Protein AF-A0A128FGK3-F1 (afdb_monomer)

Structure (mmCIF, N/CA/C/O backbone):
data_AF-A0A128FGK3-F1
#
_entry.id   AF-A0A128FGK3-F1
#
loop_
_atom_site.group_PDB
_atom_site.id
_atom_site.type_symbol
_atom_site.label_atom_id
_atom_site.label_alt_id
_atom_site.label_comp_id
_atom_site.label_asym_id
_atom_site.label_entity_id
_atom_site.label_seq_id
_atom_site.pdbx_PDB_ins_code
_atom_site.Cartn_x
_atom_site.Cartn_y
_atom_site.Cartn_z
_atom_site.occupancy
_atom_site.B_iso_or_equiv
_atom_site.auth_seq_id
_atom_site.auth_comp_id
_atom_site.auth_asym_id
_atom_site.auth_atom_id
_atom_site.pdbx_PDB_model_num
ATOM 1 N N . MET A 1 1 ? -11.502 2.005 17.606 1.00 61.69 1 MET A N 1
ATOM 2 C CA . MET A 1 1 ? -10.032 1.994 17.775 1.00 61.69 1 MET A CA 1
ATOM 3 C C . MET A 1 1 ? -9.421 2.249 16.414 1.00 61.69 1 MET A C 1
ATOM 5 O O . MET A 1 1 ? -9.990 1.761 15.452 1.00 61.69 1 MET A O 1
ATOM 9 N N . SER A 1 2 ? -8.339 3.019 16.323 1.00 83.19 2 SER A N 1
ATOM 10 C CA . SER A 1 2 ? -7.636 3.246 15.056 1.00 83.19 2 SER A CA 1
ATOM 11 C C . SER A 1 2 ? -6.455 2.282 14.927 1.00 83.19 2 SER A C 1
ATOM 13 O O . SER A 1 2 ? -5.661 2.141 15.863 1.00 83.19 2 SER A O 1
ATOM 15 N N . PHE A 1 3 ? -6.354 1.602 13.783 1.00 96.44 3 PHE A N 1
ATOM 16 C CA . PHE A 1 3 ? -5.254 0.686 13.488 1.00 96.44 3 PHE A CA 1
ATOM 17 C C . PHE A 1 3 ? -3.986 1.448 13.092 1.00 96.44 3 PHE A C 1
ATOM 19 O O . PHE A 1 3 ? -3.996 2.658 12.843 1.00 96.44 3 PHE A O 1
ATOM 26 N N . ARG A 1 4 ? -2.852 0.742 13.080 1.00 96.81 4 ARG A N 1
ATOM 27 C CA . ARG A 1 4 ? -1.546 1.308 12.724 1.00 96.81 4 ARG A CA 1
ATOM 28 C C . ARG A 1 4 ? -0.753 0.312 11.902 1.00 96.81 4 ARG A C 1
ATOM 30 O O . ARG A 1 4 ? -0.659 -0.858 12.253 1.00 96.81 4 ARG A O 1
ATOM 37 N N . LEU A 1 5 ? -0.072 0.809 10.873 1.00 97.81 5 LEU A N 1
ATOM 38 C CA . LEU A 1 5 ? 0.816 -0.022 10.069 1.00 97.81 5 LEU A CA 1
ATOM 39 C C . LEU A 1 5 ? 1.961 -0.589 10.918 1.00 97.81 5 LEU A C 1
ATOM 41 O O . LEU A 1 5 ? 2.691 0.142 11.596 1.00 97.81 5 LEU A O 1
ATOM 45 N N . GLY A 1 6 ? 2.154 -1.903 10.827 1.00 96.75 6 GLY A N 1
ATOM 46 C CA . GLY A 1 6 ? 3.319 -2.583 11.384 1.00 96.75 6 GLY A CA 1
ATOM 47 C C . GLY A 1 6 ? 4.620 -2.243 10.645 1.00 96.75 6 GLY A C 1
ATOM 48 O O . GLY A 1 6 ? 4.620 -1.669 9.553 1.00 96.75 6 GLY A O 1
ATOM 49 N N . SER A 1 7 ? 5.753 -2.652 11.222 1.00 97.69 7 SER A N 1
ATOM 50 C CA . SER A 1 7 ? 7.094 -2.448 10.643 1.00 97.69 7 SER A CA 1
ATOM 51 C C . SER A 1 7 ? 7.219 -3.002 9.221 1.00 97.69 7 SER A C 1
ATOM 53 O O . SER A 1 7 ? 7.730 -2.321 8.338 1.00 97.69 7 SER A O 1
ATOM 55 N N . ARG A 1 8 ? 6.682 -4.202 8.974 1.00 97.00 8 ARG A N 1
ATOM 56 C CA . ARG A 1 8 ? 6.690 -4.845 7.653 1.00 97.00 8 ARG A CA 1
ATOM 57 C C . ARG A 1 8 ? 5.933 -4.036 6.599 1.00 97.00 8 ARG A C 1
ATOM 59 O O . ARG A 1 8 ? 6.399 -3.935 5.468 1.00 97.00 8 ARG A O 1
ATOM 66 N N . SER A 1 9 ? 4.782 -3.469 6.966 1.00 98.31 9 SER A N 1
ATOM 67 C CA . SER A 1 9 ? 4.009 -2.605 6.071 1.00 98.31 9 SER A CA 1
ATOM 68 C C . SER A 1 9 ? 4.791 -1.335 5.744 1.00 98.31 9 SER A C 1
ATOM 70 O O . SER A 1 9 ? 4.938 -1.008 4.574 1.00 98.31 9 SER A O 1
ATOM 72 N N . ARG A 1 10 ? 5.359 -0.669 6.762 1.00 98.31 10 ARG A N 1
ATOM 73 C CA . ARG A 1 10 ? 6.177 0.541 6.574 1.00 98.31 10 ARG A CA 1
ATOM 74 C C . ARG A 1 10 ? 7.367 0.298 5.651 1.00 98.31 10 ARG A C 1
ATOM 76 O O . ARG A 1 10 ? 7.564 1.064 4.719 1.00 98.31 10 ARG A O 1
ATOM 83 N N . HIS A 1 11 ? 8.077 -0.813 5.837 1.00 98.44 11 HIS A N 1
ATOM 84 C CA . HIS A 1 11 ? 9.204 -1.162 4.975 1.00 98.44 11 HIS A CA 1
ATOM 85 C C . HIS A 1 11 ? 8.796 -1.335 3.504 1.00 98.44 11 HIS A C 1
ATOM 87 O O . HIS A 1 11 ? 9.512 -0.942 2.593 1.00 98.44 11 HIS A O 1
ATOM 93 N N . ARG A 1 12 ? 7.602 -1.874 3.242 1.00 98.38 12 ARG A N 1
ATOM 94 C CA . ARG A 1 12 ? 7.083 -2.037 1.874 1.00 98.38 12 ARG A CA 1
ATOM 95 C C . ARG A 1 12 ? 6.595 -0.747 1.229 1.00 98.38 12 ARG A C 1
ATOM 97 O O . ARG A 1 12 ? 6.394 -0.736 0.018 1.00 98.38 12 ARG A O 1
ATOM 104 N N . LEU A 1 13 ? 6.387 0.300 2.022 1.00 98.50 13 LEU A N 1
ATOM 105 C CA . LEU A 1 13 ? 6.056 1.632 1.529 1.00 98.50 13 LEU A CA 1
ATOM 106 C C . LEU A 1 13 ? 7.309 2.452 1.187 1.00 98.50 13 LEU A C 1
ATOM 108 O O . LEU A 1 13 ? 7.195 3.477 0.517 1.00 98.50 13 LEU A O 1
ATOM 112 N N . GLU A 1 14 ? 8.499 2.007 1.598 1.00 97.62 14 GLU A N 1
ATOM 113 C CA . GLU A 1 14 ? 9.754 2.690 1.284 1.00 97.62 14 GLU A CA 1
ATOM 114 C C . GLU A 1 14 ? 9.968 2.797 -0.234 1.00 97.62 14 GLU A C 1
ATOM 116 O O . GLU A 1 14 ? 9.757 1.852 -0.998 1.00 97.62 14 GLU A O 1
ATOM 121 N N . GLY A 1 15 ? 10.387 3.983 -0.678 1.00 96.12 15 GLY A N 1
ATOM 122 C CA . GLY A 1 15 ? 10.639 4.283 -2.088 1.00 96.12 15 GLY A CA 1
ATOM 123 C C . GLY A 1 15 ? 9.391 4.567 -2.930 1.00 96.12 15 GLY A C 1
ATOM 124 O O . GLY A 1 15 ? 9.534 4.966 -4.086 1.00 96.12 15 GLY A O 1
ATOM 125 N N . LEU A 1 16 ? 8.178 4.413 -2.386 1.00 97.88 16 LEU A N 1
ATOM 126 C CA . LEU A 1 16 ? 6.965 4.868 -3.066 1.00 97.88 16 LEU A CA 1
ATOM 127 C C . LEU A 1 16 ? 6.840 6.403 -3.029 1.00 97.88 16 LEU A C 1
ATOM 129 O O . LEU A 1 16 ? 7.362 7.053 -2.119 1.00 97.88 16 LEU A O 1
ATOM 133 N N . PRO A 1 17 ? 6.114 7.009 -3.987 1.00 96.44 17 PRO A N 1
ATOM 134 C CA . PRO A 1 17 ? 5.775 8.426 -3.948 1.00 96.44 17 PRO A CA 1
ATOM 135 C C . PRO A 1 17 ? 5.056 8.805 -2.648 1.00 96.44 17 PRO A C 1
ATOM 137 O O . PRO A 1 17 ? 4.115 8.128 -2.230 1.00 96.44 17 PRO A O 1
ATOM 140 N N . SER A 1 18 ? 5.449 9.933 -2.052 1.00 95.69 18 SER A N 1
ATOM 141 C CA . SER A 1 18 ? 4.956 10.383 -0.741 1.00 95.69 18 SER A CA 1
ATOM 142 C C . SER A 1 18 ? 3.432 10.467 -0.646 1.00 95.69 18 SER A C 1
ATOM 144 O O . SER A 1 18 ? 2.868 10.077 0.370 1.00 95.69 18 SER A O 1
ATOM 146 N N . HIS A 1 19 ? 2.751 10.908 -1.706 1.00 94.94 19 HIS A N 1
ATOM 147 C CA . HIS A 1 19 ? 1.289 10.996 -1.719 1.00 94.94 19 HIS A CA 1
ATOM 148 C C . HIS A 1 19 ? 0.616 9.623 -1.563 1.00 94.94 19 HIS A C 1
ATOM 150 O O . HIS A 1 19 ? -0.383 9.511 -0.860 1.00 94.94 19 HIS A O 1
ATOM 156 N N . LEU A 1 20 ? 1.160 8.567 -2.180 1.00 96.62 20 LEU A N 1
ATOM 157 C CA . LEU A 1 20 ? 0.606 7.218 -2.061 1.00 96.62 20 LEU A CA 1
ATOM 158 C C . LEU A 1 20 ? 0.836 6.667 -0.651 1.00 96.62 20 LEU A C 1
ATOM 160 O O . LEU A 1 20 ? -0.070 6.074 -0.074 1.00 96.62 20 LEU A O 1
ATOM 164 N N . VAL A 1 21 ? 2.016 6.918 -0.077 1.00 97.81 21 VAL A N 1
ATOM 165 C CA . VAL A 1 21 ? 2.325 6.557 1.315 1.00 97.81 21 VAL A CA 1
ATOM 166 C C . VAL A 1 21 ? 1.342 7.232 2.275 1.00 97.81 21 VAL A C 1
ATOM 168 O O . VAL A 1 21 ? 0.719 6.547 3.078 1.00 97.81 21 VAL A O 1
ATOM 171 N N . GLN A 1 22 ? 1.121 8.541 2.124 1.00 97.12 22 GLN A N 1
ATOM 172 C CA . GLN A 1 22 ? 0.185 9.314 2.948 1.00 97.12 22 GLN A CA 1
ATOM 173 C C . GLN A 1 22 ? -1.256 8.801 2.850 1.00 97.12 22 GLN A C 1
ATOM 175 O O . GLN A 1 22 ? -1.946 8.729 3.862 1.00 97.12 22 GLN A O 1
ATOM 180 N N . ILE A 1 23 ? -1.713 8.413 1.655 1.00 97.62 23 ILE A N 1
ATOM 181 C CA . ILE A 1 23 ? -3.043 7.813 1.459 1.00 97.62 23 ILE A CA 1
ATOM 182 C C . ILE A 1 23 ? -3.173 6.521 2.270 1.00 97.62 23 ILE A C 1
ATOM 184 O O . ILE A 1 23 ? -4.155 6.353 2.987 1.00 97.62 23 ILE A O 1
ATOM 188 N N . VAL A 1 24 ? -2.184 5.625 2.194 1.00 98.12 24 VAL A N 1
ATOM 189 C CA . VAL A 1 24 ? -2.208 4.336 2.908 1.00 98.12 24 VAL A CA 1
ATOM 190 C C . VAL A 1 24 ? -2.104 4.534 4.424 1.00 98.12 24 VAL A C 1
ATOM 192 O O . VAL A 1 24 ? -2.834 3.898 5.185 1.00 98.12 24 VAL A O 1
ATOM 195 N N . GLU A 1 25 ? -1.226 5.434 4.871 1.00 97.56 25 GLU A N 1
ATOM 196 C CA . GLU A 1 25 ? -1.065 5.794 6.284 1.00 97.56 25 GLU A CA 1
ATOM 197 C C . GLU A 1 25 ? -2.295 6.489 6.863 1.00 97.56 25 GLU A C 1
ATOM 199 O O . GLU A 1 25 ? -2.583 6.320 8.042 1.00 97.56 25 GLU A O 1
ATOM 204 N N . HIS A 1 26 ? -3.037 7.252 6.063 1.00 97.06 26 HIS A N 1
ATOM 205 C CA . HIS A 1 26 ? -4.293 7.838 6.506 1.00 97.06 26 HIS A CA 1
ATOM 206 C C . HIS A 1 26 ? -5.400 6.779 6.531 1.00 97.06 26 HIS A C 1
ATOM 208 O O . HIS A 1 26 ? -6.093 6.644 7.538 1.00 97.06 26 HIS A O 1
ATOM 214 N N . ALA A 1 27 ? -5.514 5.960 5.485 1.00 97.56 27 ALA A N 1
ATOM 215 C CA . ALA A 1 27 ? -6.554 4.943 5.370 1.00 97.56 27 ALA A CA 1
ATOM 216 C C . ALA A 1 27 ? -6.579 3.947 6.536 1.00 97.56 27 ALA A C 1
ATOM 218 O O . ALA A 1 27 ? -7.653 3.622 7.032 1.00 97.56 27 ALA A O 1
ATOM 219 N N . ILE A 1 28 ? -5.420 3.504 7.041 1.00 98.00 28 ILE A N 1
ATOM 220 C CA . ILE A 1 28 ? -5.369 2.576 8.189 1.00 98.00 28 ILE A CA 1
ATOM 221 C C . ILE A 1 28 ? -5.982 3.182 9.463 1.00 98.00 28 ILE A C 1
ATOM 223 O O . ILE A 1 28 ? -6.445 2.461 10.342 1.00 98.00 28 ILE A O 1
ATOM 227 N N . THR A 1 29 ? -5.994 4.514 9.568 1.00 96.94 29 THR A N 1
ATOM 228 C CA . THR A 1 29 ? -6.580 5.225 10.714 1.00 96.94 29 THR A CA 1
ATOM 229 C C . THR A 1 29 ? -8.091 5.402 10.589 1.00 96.94 29 THR A C 1
ATOM 231 O O . THR A 1 29 ? -8.757 5.549 11.612 1.00 96.94 29 THR A O 1
ATOM 234 N N . LEU A 1 30 ? -8.613 5.374 9.357 1.00 96.12 30 LEU A N 1
ATOM 235 C CA . LEU A 1 30 ? -10.035 5.512 9.030 1.00 96.12 30 LEU A CA 1
ATOM 236 C C . LEU A 1 30 ? -10.749 4.159 8.945 1.00 96.12 30 LEU A C 1
ATOM 238 O O . LEU A 1 30 ? -11.936 4.073 9.246 1.00 96.12 30 LEU A O 1
ATOM 242 N N . SER A 1 31 ? -10.027 3.122 8.521 1.00 96.19 31 SER A N 1
ATOM 243 C CA . SER A 1 31 ? -10.561 1.784 8.296 1.00 96.19 31 SER A CA 1
ATOM 244 C C . SER A 1 31 ? -11.066 1.152 9.587 1.00 96.19 31 SER A C 1
ATOM 246 O O . SER A 1 31 ? -10.417 1.197 10.633 1.00 96.19 31 SER A O 1
ATOM 248 N N . ASP A 1 32 ? -12.218 0.501 9.489 1.00 95.50 32 ASP A N 1
ATOM 249 C CA . ASP A 1 32 ? -12.794 -0.328 10.544 1.00 95.50 32 ASP A CA 1
ATOM 250 C C . ASP A 1 32 ? -12.274 -1.779 10.514 1.00 95.50 32 ASP A C 1
ATOM 252 O O . ASP A 1 32 ? -12.547 -2.553 11.434 1.00 95.50 32 ASP A O 1
ATOM 256 N N . ILE A 1 33 ? -11.480 -2.121 9.495 1.00 96.38 33 ILE A N 1
ATOM 257 C CA . ILE A 1 33 ? -10.734 -3.373 9.340 1.00 96.38 33 ILE A CA 1
ATOM 258 C C . ILE A 1 33 ? -9.229 -3.072 9.344 1.00 96.38 33 ILE A C 1
ATOM 260 O O . ILE A 1 33 ? -8.769 -2.193 8.611 1.00 96.38 33 ILE A O 1
ATOM 264 N N . ASP A 1 34 ? -8.447 -3.807 10.138 1.00 97.75 34 ASP A N 1
ATOM 265 C CA . ASP A 1 34 ? -6.984 -3.716 10.083 1.00 97.75 34 ASP A CA 1
ATOM 266 C C . ASP A 1 34 ? -6.479 -4.262 8.741 1.00 97.75 34 ASP A C 1
ATOM 268 O O . ASP A 1 34 ? -7.073 -5.164 8.143 1.00 97.75 34 ASP A O 1
ATOM 272 N N . PHE A 1 35 ? -5.367 -3.733 8.245 1.00 98.31 35 PHE A N 1
ATOM 273 C CA . PHE A 1 35 ? -4.747 -4.241 7.033 1.00 98.31 35 PHE A CA 1
ATOM 274 C C . PHE A 1 35 ? -3.229 -4.094 7.042 1.00 98.31 35 PHE A C 1
ATOM 276 O O . PHE A 1 35 ? -2.630 -3.200 7.643 1.00 98.31 35 PHE A O 1
ATOM 283 N N . THR A 1 36 ? -2.576 -4.970 6.284 1.00 98.25 36 THR A N 1
ATOM 284 C CA . THR A 1 36 ? -1.134 -4.919 6.038 1.00 98.25 36 THR A CA 1
ATOM 285 C C . THR A 1 36 ? -0.839 -4.625 4.573 1.00 98.25 36 THR A C 1
ATOM 287 O O . THR A 1 36 ? -1.585 -5.024 3.682 1.00 98.25 36 THR A O 1
ATOM 290 N N . VAL A 1 37 ? 0.286 -3.957 4.310 1.00 98.56 37 VAL A N 1
ATOM 291 C CA . VAL A 1 37 ? 0.807 -3.784 2.950 1.00 98.56 37 VAL A CA 1
ATOM 292 C C . VAL A 1 37 ? 1.557 -5.058 2.574 1.00 98.56 37 VAL A C 1
ATOM 294 O O . VAL A 1 37 ? 2.526 -5.438 3.240 1.00 98.56 37 VAL A O 1
ATOM 297 N N . LEU A 1 38 ? 1.114 -5.734 1.517 1.00 98.25 38 LEU A N 1
ATOM 298 C CA . LEU A 1 38 ? 1.677 -6.987 1.011 1.00 98.25 38 LEU A CA 1
ATOM 299 C C . LEU A 1 38 ? 2.823 -6.741 0.027 1.00 98.25 38 LEU A C 1
ATOM 301 O O . LEU A 1 38 ? 3.851 -7.421 0.102 1.00 98.25 38 LEU A O 1
ATOM 305 N N . GLU A 1 39 ? 2.673 -5.745 -0.844 1.00 98.38 39 GLU A N 1
ATOM 306 C CA . GLU A 1 39 ? 3.667 -5.348 -1.841 1.00 98.38 39 GLU A CA 1
ATOM 307 C C . GLU A 1 39 ? 3.527 -3.852 -2.167 1.00 98.38 39 GLU A C 1
ATOM 309 O O . GLU A 1 39 ? 2.417 -3.338 -2.271 1.00 98.38 39 GLU A O 1
ATOM 314 N N . GLY A 1 40 ? 4.657 -3.158 -2.317 1.00 98.06 40 GLY A N 1
ATOM 315 C CA . GLY A 1 40 ? 4.732 -1.778 -2.805 1.00 98.06 40 GLY A CA 1
ATOM 316 C C . GLY A 1 40 ? 5.483 -1.736 -4.131 1.00 98.06 40 GLY A C 1
ATOM 317 O O . GLY A 1 40 ? 4.957 -2.183 -5.152 1.00 98.06 40 GLY A O 1
ATOM 318 N N . LEU A 1 41 ? 6.732 -1.256 -4.121 1.00 98.00 41 LEU A N 1
ATOM 319 C CA . LEU A 1 41 ? 7.603 -1.301 -5.299 1.00 98.00 41 LEU A CA 1
ATOM 320 C C . LEU A 1 41 ? 7.892 -2.741 -5.731 1.00 98.00 41 LEU A C 1
ATOM 322 O O . LEU A 1 41 ? 8.375 -3.566 -4.953 1.00 98.00 41 LEU A O 1
ATOM 326 N N . ARG A 1 42 ? 7.667 -3.020 -7.017 1.00 97.75 42 ARG A N 1
ATOM 327 C CA . ARG A 1 42 ? 7.973 -4.316 -7.629 1.00 97.75 42 ARG A CA 1
ATOM 328 C C . ARG A 1 42 ? 9.216 -4.210 -8.496 1.00 97.75 42 ARG A C 1
ATOM 330 O O . ARG A 1 42 ? 9.378 -3.277 -9.275 1.00 97.75 42 ARG A O 1
ATOM 337 N N . SER A 1 43 ? 10.081 -5.220 -8.423 1.00 97.94 43 SER A N 1
ATOM 338 C CA . SER A 1 43 ? 11.229 -5.317 -9.330 1.00 97.94 43 SER A CA 1
ATOM 339 C C . SER A 1 43 ? 10.825 -5.840 -10.712 1.00 97.94 43 SER A C 1
ATOM 341 O O . SER A 1 43 ? 9.925 -6.673 -10.850 1.00 97.94 43 SER A O 1
ATOM 343 N N . THR A 1 44 ? 11.570 -5.446 -11.747 1.00 98.06 44 THR A N 1
ATOM 344 C CA . THR A 1 44 ? 11.397 -5.982 -13.111 1.00 98.06 44 THR A CA 1
ATOM 345 C C . THR A 1 44 ? 11.572 -7.503 -13.160 1.00 98.06 44 THR A C 1
ATOM 347 O O . THR A 1 44 ? 10.854 -8.188 -13.888 1.00 98.06 44 THR A O 1
ATOM 350 N N . ARG A 1 45 ? 12.475 -8.059 -12.336 1.00 98.44 45 ARG A N 1
ATOM 351 C CA . ARG A 1 45 ? 12.660 -9.509 -12.170 1.00 98.44 45 ARG A CA 1
ATOM 352 C C . ARG A 1 45 ? 11.392 -10.184 -11.644 1.00 98.44 45 ARG A C 1
ATOM 354 O O . ARG A 1 45 ? 10.956 -11.169 -12.232 1.00 98.44 45 ARG A O 1
ATOM 361 N N . ARG A 1 46 ? 10.785 -9.644 -10.581 1.00 98.00 46 ARG A N 1
ATOM 362 C CA . ARG A 1 46 ? 9.533 -10.171 -10.016 1.00 98.00 46 ARG A CA 1
ATOM 363 C C . ARG A 1 46 ? 8.385 -10.070 -11.018 1.00 98.00 46 ARG A C 1
ATOM 365 O O . ARG A 1 46 ? 7.649 -11.035 -11.177 1.00 98.00 46 ARG A O 1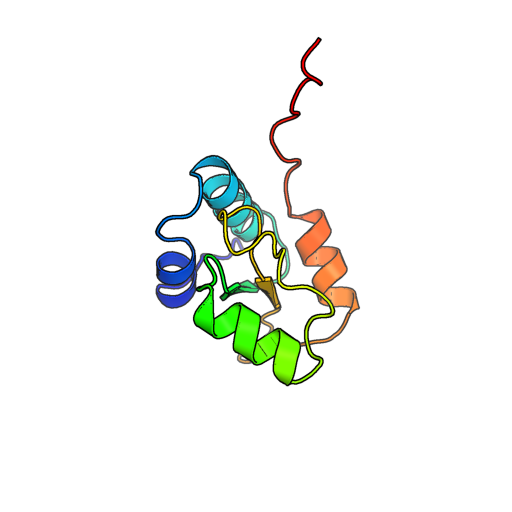
ATOM 372 N N . GLN A 1 47 ? 8.267 -8.956 -11.741 1.00 98.62 47 GLN A N 1
ATOM 373 C CA . GLN A 1 47 ? 7.224 -8.804 -12.758 1.00 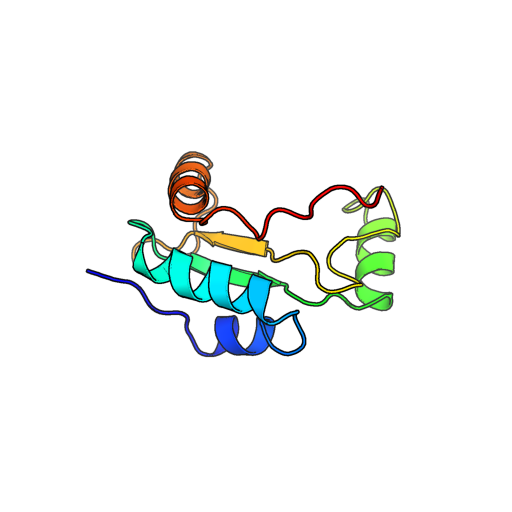98.62 47 GLN A CA 1
ATOM 374 C C . GLN A 1 47 ? 7.375 -9.819 -13.903 1.00 98.62 47 GL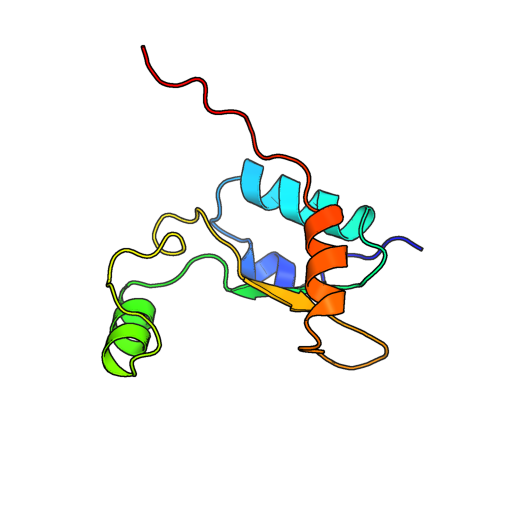N A C 1
ATOM 376 O O . GLN A 1 47 ? 6.382 -10.408 -14.322 1.00 98.62 47 GLN A O 1
ATOM 381 N N . ARG A 1 48 ? 8.605 -10.086 -14.369 1.00 98.50 48 ARG A N 1
ATOM 382 C CA . ARG A 1 48 ? 8.870 -11.154 -15.351 1.00 98.50 48 ARG A CA 1
ATOM 383 C C . ARG A 1 48 ? 8.493 -12.536 -14.822 1.00 98.50 48 ARG A C 1
ATOM 385 O O . ARG A 1 48 ? 7.888 -13.310 -15.554 1.00 98.50 48 ARG A O 1
ATOM 392 N N . GLN A 1 49 ? 8.807 -12.827 -13.558 1.00 98.56 49 GLN A N 1
ATOM 393 C CA . GLN A 1 49 ? 8.409 -14.082 -12.917 1.00 98.56 49 GLN A CA 1
ATOM 394 C C . GLN A 1 49 ? 6.880 -14.240 -12.895 1.00 98.56 49 GLN A C 1
ATOM 396 O O . GLN A 1 49 ? 6.382 -15.291 -13.282 1.00 98.56 49 GLN A O 1
ATOM 401 N N . LEU A 1 50 ? 6.143 -13.198 -12.493 1.00 98.31 50 LEU A N 1
ATOM 402 C CA . LEU A 1 50 ? 4.676 -13.222 -12.460 1.00 98.31 50 LEU A CA 1
ATOM 403 C C . LEU A 1 50 ? 4.075 -13.417 -13.856 1.00 98.31 50 LEU A C 1
ATOM 405 O O . LEU A 1 50 ? 3.134 -14.190 -14.004 1.00 98.31 50 LEU A O 1
ATOM 409 N N . ALA A 1 51 ? 4.636 -12.763 -14.877 1.00 98.19 51 ALA A N 1
ATOM 410 C CA . ALA A 1 51 ? 4.191 -12.942 -16.256 1.00 98.19 51 ALA A CA 1
ATOM 411 C C . ALA A 1 51 ? 4.427 -14.375 -16.758 1.00 98.19 51 ALA A C 1
ATOM 413 O O . ALA A 1 51 ? 3.520 -14.993 -17.305 1.00 98.19 51 ALA A O 1
ATOM 414 N N . HIS A 1 52 ? 5.608 -14.943 -16.496 1.00 98.25 52 HIS A N 1
ATOM 415 C CA . HIS A 1 52 ? 5.918 -16.333 -16.842 1.00 98.25 52 HIS A CA 1
ATOM 416 C C . HIS A 1 52 ? 5.000 -17.338 -16.127 1.00 98.25 52 HIS A C 1
ATOM 418 O O . HIS A 1 52 ? 4.643 -18.367 -16.687 1.00 98.25 52 HIS A O 1
ATOM 424 N N . GLN A 1 53 ? 4.613 -17.053 -14.883 1.00 98.25 53 GLN A N 1
ATOM 425 C CA . GLN A 1 53 ? 3.702 -17.894 -14.098 1.00 98.25 53 GLN A CA 1
ATOM 426 C C . GLN A 1 53 ? 2.220 -17.712 -14.476 1.00 98.25 53 GLN A C 1
ATOM 428 O O . GLN A 1 53 ? 1.368 -18.355 -13.874 1.00 98.25 53 GLN A O 1
ATOM 433 N N . GLY A 1 54 ? 1.891 -16.821 -15.418 1.00 98.06 54 GLY A N 1
ATOM 434 C CA . GLY A 1 54 ? 0.506 -16.501 -15.783 1.00 98.06 54 GLY A CA 1
ATOM 435 C C . GLY A 1 54 ? -0.236 -15.617 -14.771 1.00 98.06 54 GLY A C 1
ATOM 436 O O . GLY A 1 54 ? -1.396 -15.283 -14.986 1.00 98.06 54 GLY A O 1
ATOM 437 N N . ALA A 1 55 ? 0.427 -15.176 -13.697 1.00 97.50 55 ALA A N 1
ATOM 438 C CA . ALA A 1 55 ? -0.133 -14.279 -12.682 1.00 97.50 55 ALA A CA 1
ATOM 439 C C . ALA A 1 55 ? -0.181 -12.805 -13.135 1.00 97.50 55 ALA A C 1
ATOM 441 O O . ALA A 1 55 ? -0.720 -11.944 -12.443 1.00 97.50 55 ALA A O 1
ATOM 442 N N . SER A 1 56 ? 0.399 -12.487 -14.294 1.00 97.75 56 SER A N 1
ATOM 443 C CA . SER A 1 56 ? 0.234 -11.197 -14.957 1.00 97.75 56 SER A CA 1
ATOM 444 C C . SER A 1 56 ? 0.202 -11.378 -16.468 1.00 97.75 56 SER A C 1
ATOM 446 O O . SER A 1 56 ? 0.994 -12.128 -17.025 1.00 97.75 56 SER A O 1
ATOM 448 N N . GLN A 1 57 ? -0.680 -10.651 -17.146 1.00 97.75 57 GLN A N 1
ATOM 449 C CA . GLN A 1 57 ? -0.782 -10.685 -18.608 1.00 97.75 57 GLN A CA 1
ATOM 450 C C . GLN A 1 57 ? 0.230 -9.754 -19.299 1.00 97.75 57 GLN A C 1
ATOM 452 O O . GLN A 1 57 ? 0.363 -9.776 -20.519 1.00 97.75 57 GLN A O 1
ATOM 457 N N . THR A 1 58 ? 0.929 -8.894 -18.546 1.00 97.94 58 THR A N 1
ATOM 458 C CA . THR A 1 58 ? 1.809 -7.861 -19.108 1.00 97.94 58 THR A CA 1
ATOM 459 C C . THR A 1 58 ? 3.026 -7.589 -18.232 1.00 97.94 58 THR A C 1
ATOM 461 O O . THR A 1 58 ? 3.005 -7.766 -17.018 1.00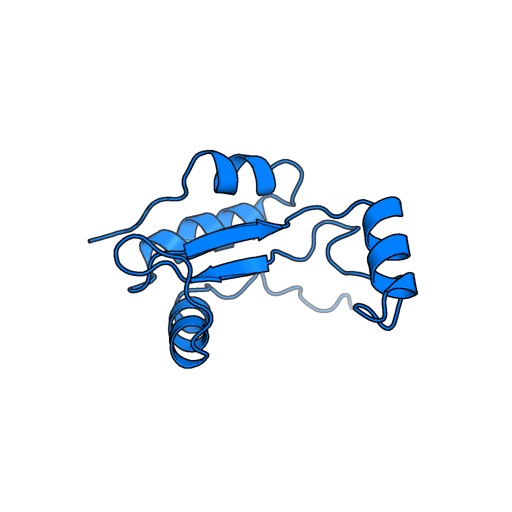 97.94 58 THR A O 1
ATOM 464 N N . LEU A 1 59 ? 4.103 -7.085 -18.837 1.00 98.19 59 LEU A N 1
ATOM 465 C CA . LEU A 1 59 ? 5.262 -6.566 -18.104 1.00 98.19 59 LEU A CA 1
ATOM 466 C C . LEU A 1 59 ? 5.072 -5.113 -17.633 1.00 98.19 59 LEU A C 1
ATOM 468 O O . LEU A 1 59 ? 5.886 -4.613 -16.863 1.00 98.19 59 LEU A O 1
ATOM 472 N N . ARG A 1 60 ? 4.000 -4.433 -18.060 1.00 97.88 60 ARG A N 1
ATOM 473 C CA . ARG A 1 60 ? 3.695 -3.037 -17.706 1.00 97.88 60 ARG A CA 1
ATOM 474 C C . ARG A 1 60 ? 2.849 -2.952 -16.427 1.00 97.88 60 ARG A C 1
ATOM 476 O O . ARG A 1 60 ? 1.649 -2.716 -16.492 1.00 97.88 60 ARG A O 1
ATOM 483 N N . SER A 1 61 ? 3.470 -3.157 -15.265 1.00 97.88 61 SER A N 1
ATOM 484 C CA . SER A 1 61 ? 2.797 -3.050 -13.957 1.00 97.88 61 SER A CA 1
ATOM 485 C C . SER A 1 61 ? 2.958 -1.664 -13.326 1.00 97.88 61 SER A C 1
ATOM 487 O O . SER A 1 61 ? 4.039 -1.081 -13.386 1.00 97.88 61 SER A O 1
ATOM 489 N N . ARG A 1 62 ? 1.908 -1.174 -12.647 1.00 97.94 62 ARG A N 1
ATOM 490 C CA . ARG A 1 62 ? 1.934 0.067 -11.849 1.00 97.94 62 ARG A CA 1
ATOM 491 C C . ARG A 1 62 ? 2.836 -0.019 -10.616 1.00 97.94 62 ARG A C 1
ATOM 493 O O . ARG A 1 62 ? 3.281 1.017 -10.137 1.00 97.94 62 ARG A O 1
ATOM 500 N N . HIS A 1 63 ? 3.167 -1.218 -10.141 1.00 98.25 63 HIS A N 1
ATOM 501 C CA . HIS A 1 63 ? 4.126 -1.383 -9.044 1.00 98.25 63 HIS A CA 1
ATOM 502 C C . HIS A 1 63 ? 5.569 -1.071 -9.457 1.00 98.25 63 HIS A C 1
ATOM 504 O O . HIS A 1 63 ? 6.394 -0.787 -8.595 1.00 98.25 63 HIS A O 1
ATOM 510 N N . LEU A 1 64 ? 5.896 -1.129 -10.757 1.00 98.06 64 LEU A N 1
ATOM 511 C CA . LEU A 1 64 ? 7.242 -0.814 -11.246 1.00 98.06 64 LEU A CA 1
ATOM 512 C C . LEU A 1 64 ? 7.591 0.675 -11.043 1.00 98.06 64 LEU A C 1
ATOM 514 O O . LEU A 1 64 ? 8.640 0.945 -10.469 1.00 98.06 64 LEU A O 1
ATOM 518 N N . PRO A 1 65 ? 6.736 1.641 -11.445 1.00 97.19 65 PRO A N 1
ATOM 519 C CA . PRO A 1 65 ? 6.960 3.059 -11.158 1.00 97.19 65 PRO A CA 1
ATOM 520 C C . PRO A 1 65 ? 6.486 3.497 -9.758 1.00 97.19 65 PRO A C 1
ATOM 522 O O . PRO A 1 65 ? 6.473 4.688 -9.471 1.00 97.19 65 PRO A O 1
ATOM 525 N N . GLY A 1 66 ? 6.054 2.572 -8.893 1.00 96.88 66 GLY A N 1
ATOM 526 C CA . GLY A 1 66 ? 5.573 2.911 -7.548 1.00 96.88 66 GLY A CA 1
ATOM 527 C C . GLY A 1 66 ? 4.199 3.584 -7.507 1.00 96.88 66 GLY A C 1
ATOM 528 O O . GLY A 1 66 ? 3.923 4.384 -6.624 1.00 96.88 66 GLY A O 1
ATOM 529 N N . HIS A 1 67 ? 3.310 3.272 -8.448 1.00 96.31 67 HIS A N 1
ATOM 530 C CA . HIS A 1 67 ? 1.946 3.814 -8.511 1.00 96.31 67 HIS A CA 1
ATOM 531 C C . HIS A 1 67 ? 0.871 2.824 -8.035 1.00 96.31 67 HIS A C 1
ATOM 533 O O . HIS A 1 67 ? -0.287 2.933 -8.458 1.00 96.31 67 HIS A O 1
ATOM 539 N N . ALA A 1 68 ? 1.255 1.822 -7.241 1.00 97.12 68 ALA A N 1
ATOM 540 C CA . ALA A 1 68 ? 0.361 0.804 -6.699 1.00 97.12 68 ALA A CA 1
ATOM 541 C C . ALA A 1 68 ? 0.904 0.204 -5.395 1.00 97.12 68 ALA A C 1
ATOM 543 O O . ALA A 1 68 ? 2.118 0.151 -5.183 1.00 97.12 68 ALA A O 1
ATOM 544 N N . VAL A 1 69 ? -0.022 -0.276 -4.567 1.00 98.25 69 VAL A N 1
ATOM 545 C CA . VAL A 1 69 ? 0.216 -1.090 -3.372 1.00 98.25 69 VAL A CA 1
ATOM 546 C C . VAL A 1 69 ? -0.804 -2.223 -3.338 1.00 98.25 69 VAL A C 1
ATOM 548 O O . VAL A 1 69 ? -1.949 -2.023 -3.738 1.00 98.25 69 VAL A O 1
ATOM 551 N N . ASP A 1 70 ? -0.396 -3.379 -2.826 1.00 98.31 70 ASP A N 1
ATOM 552 C CA . ASP A 1 70 ? -1.293 -4.495 -2.529 1.00 98.31 70 ASP A CA 1
ATOM 553 C C . ASP A 1 70 ? -1.574 -4.516 -1.023 1.00 98.31 70 ASP A C 1
ATOM 555 O O . ASP A 1 70 ? -0.640 -4.475 -0.216 1.00 98.31 70 ASP A O 1
ATOM 559 N N . LEU A 1 71 ? -2.849 -4.593 -0.637 1.00 98.44 71 LEU A N 1
ATOM 560 C CA . LEU A 1 71 ? -3.289 -4.650 0.759 1.00 98.44 71 LEU A CA 1
ATOM 561 C C . LEU A 1 71 ? -3.853 -6.036 1.089 1.00 98.44 71 LEU A C 1
ATOM 563 O O . LEU A 1 71 ? -4.427 -6.700 0.229 1.00 98.44 71 LEU A O 1
ATOM 567 N N . GLY A 1 72 ? -3.693 -6.474 2.335 1.00 98.25 72 GLY A N 1
ATOM 568 C CA . GLY A 1 72 ? -4.294 -7.699 2.865 1.00 98.25 72 GLY A CA 1
ATOM 569 C C . GLY A 1 72 ? -5.082 -7.399 4.131 1.00 98.25 72 GLY A C 1
ATOM 570 O O . GLY A 1 72 ? -4.535 -6.765 5.035 1.00 98.25 72 GLY A O 1
ATOM 571 N N . ALA A 1 73 ? -6.339 -7.846 4.184 1.00 98.31 73 ALA A N 1
ATOM 572 C CA . ALA A 1 73 ? -7.201 -7.649 5.342 1.00 98.31 73 ALA A CA 1
ATOM 573 C C . ALA A 1 73 ? -6.728 -8.501 6.521 1.00 98.31 73 ALA A C 1
ATOM 575 O O . ALA A 1 73 ? -6.318 -9.651 6.346 1.00 98.31 73 ALA A O 1
ATOM 576 N N . TRP A 1 74 ? -6.809 -7.935 7.717 1.00 97.31 74 TRP A N 1
ATOM 577 C CA . TRP A 1 74 ? -6.364 -8.567 8.943 1.00 97.31 74 TRP A CA 1
ATOM 578 C C . TRP A 1 74 ? -7.505 -8.580 9.961 1.00 97.31 74 TRP A C 1
ATOM 580 O O . TRP A 1 74 ? -8.105 -7.547 10.257 1.00 97.31 74 TRP A O 1
ATOM 590 N N . VAL A 1 75 ? -7.848 -9.766 10.466 1.00 95.81 75 VAL A N 1
ATOM 591 C CA . VAL A 1 75 ? -8.954 -9.957 11.414 1.00 95.81 75 VAL A CA 1
ATOM 592 C C . VAL A 1 75 ? -8.512 -10.921 12.504 1.00 95.81 75 VAL A C 1
ATOM 594 O O . VAL A 1 75 ? -8.145 -12.060 12.220 1.00 95.81 75 VAL A O 1
ATOM 597 N N . GLY A 1 76 ? -8.607 -10.491 13.762 1.00 91.25 76 GLY A N 1
ATOM 598 C CA . GLY A 1 76 ? -8.284 -11.349 14.899 1.00 91.25 76 GLY A CA 1
ATOM 599 C C . GLY A 1 76 ? -6.786 -11.548 15.042 1.00 91.25 76 GLY A C 1
ATOM 600 O O . GLY A 1 76 ? -6.166 -10.653 15.591 1.00 91.25 76 GLY A O 1
ATOM 601 N N . ASP A 1 77 ? -6.263 -12.692 14.579 1.00 91.50 77 ASP A N 1
A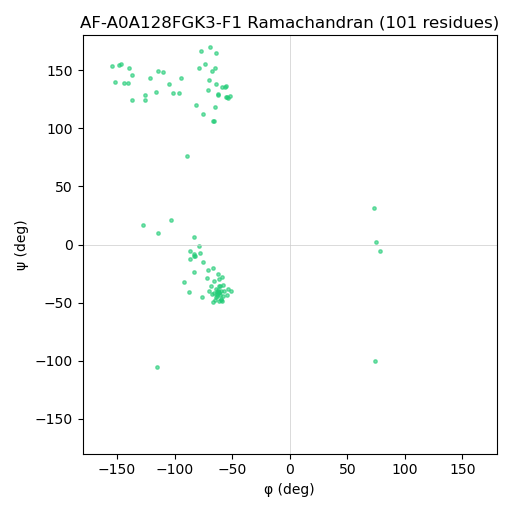TOM 602 C CA . ASP A 1 77 ? -4.825 -12.994 14.516 1.00 91.50 77 ASP A CA 1
ATOM 603 C C . ASP A 1 77 ? -4.336 -13.462 13.112 1.00 91.50 77 ASP A C 1
ATOM 605 O O . ASP A 1 77 ? -3.264 -14.058 12.961 1.00 91.50 77 ASP A O 1
ATOM 609 N N . GLU A 1 78 ? -5.133 -13.224 12.059 1.00 96.31 78 GLU A N 1
ATOM 610 C CA . GLU A 1 78 ? -4.934 -13.847 10.744 1.00 96.31 78 GLU A CA 1
ATOM 611 C C . GLU A 1 78 ? -5.177 -12.903 9.551 1.00 96.31 78 GLU A C 1
ATOM 613 O O . GLU A 1 78 ? -6.003 -11.986 9.591 1.00 96.31 78 GLU A O 1
ATOM 618 N N . LEU A 1 79 ? -4.486 -13.190 8.438 1.00 97.44 79 LEU A N 1
ATOM 619 C CA . LEU A 1 79 ? -4.820 -12.652 7.120 1.00 97.44 79 LEU A CA 1
ATOM 620 C C . LEU A 1 79 ? -6.104 -13.283 6.584 1.00 97.44 79 LEU A C 1
ATOM 622 O O . LEU A 1 79 ? -6.247 -14.503 6.543 1.00 97.44 79 LEU A O 1
ATOM 626 N N . ARG A 1 80 ? -6.999 -12.443 6.076 1.00 98.06 80 ARG A N 1
ATOM 627 C CA . ARG A 1 80 ? -8.275 -12.857 5.498 1.00 98.06 80 ARG A CA 1
ATOM 628 C C . ARG A 1 8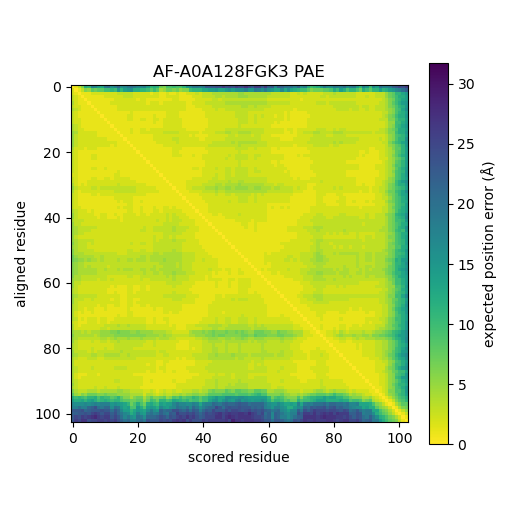0 ? -8.379 -12.406 4.049 1.00 98.06 80 ARG A C 1
ATOM 630 O O . ARG A 1 80 ? -7.934 -11.319 3.696 1.00 98.06 80 ARG A O 1
ATOM 637 N N . TRP A 1 81 ? -9.001 -13.247 3.226 1.00 97.75 81 TRP A N 1
ATOM 638 C CA . TRP A 1 81 ? -9.196 -13.016 1.786 1.00 97.75 81 TRP A CA 1
ATOM 639 C C . TRP A 1 81 ? -10.676 -12.850 1.416 1.00 97.75 81 TRP A C 1
ATOM 641 O O . TRP A 1 81 ? -11.035 -12.842 0.241 1.00 97.75 81 TRP A O 1
ATOM 651 N N . ASP A 1 82 ? -11.545 -12.728 2.422 1.00 97.50 82 ASP A N 1
ATOM 652 C CA . ASP A 1 82 ? -12.981 -12.563 2.241 1.00 97.50 82 ASP A CA 1
ATOM 653 C C . ASP A 1 82 ? -13.273 -11.231 1.538 1.00 97.50 82 ASP A C 1
ATOM 655 O O . ASP A 1 82 ? -12.992 -10.153 2.066 1.00 97.50 82 ASP A O 1
ATOM 659 N N . TRP A 1 83 ? -13.875 -11.305 0.351 1.00 96.31 83 TRP A N 1
ATOM 660 C CA . TRP A 1 83 ? -14.129 -10.144 -0.505 1.00 96.31 83 TRP A CA 1
ATOM 661 C C . TRP A 1 83 ? -14.828 -8.958 0.196 1.00 96.31 83 TRP A C 1
ATOM 663 O O . TRP A 1 83 ? -14.392 -7.822 -0.007 1.00 96.31 83 TRP A O 1
ATOM 673 N N . PRO A 1 84 ? -15.828 -9.163 1.085 1.00 97.62 84 PRO A N 1
ATOM 674 C CA . PRO A 1 84 ? -16.474 -8.057 1.796 1.00 97.62 84 PRO A CA 1
ATOM 675 C C . PRO A 1 84 ? -15.527 -7.192 2.640 1.00 97.62 84 PRO A C 1
ATOM 677 O O . PRO A 1 84 ? -15.791 -6.007 2.829 1.00 97.62 84 PRO A O 1
ATOM 680 N N . LEU A 1 85 ? -14.412 -7.746 3.130 1.00 97.94 85 LEU A N 1
ATOM 681 C CA . LEU A 1 85 ? -13.433 -6.989 3.916 1.00 97.94 85 LEU A CA 1
ATOM 682 C C . LEU A 1 85 ? -12.700 -5.951 3.059 1.00 97.94 85 LEU A C 1
ATOM 684 O O . LEU A 1 85 ? -12.427 -4.846 3.517 1.00 97.94 85 LEU A O 1
ATOM 688 N N . TYR A 1 86 ? -12.428 -6.281 1.797 1.00 98.00 86 TYR A N 1
ATOM 689 C CA . TYR A 1 86 ? -11.733 -5.389 0.871 1.00 98.00 86 TYR A CA 1
ATOM 690 C C . TYR A 1 86 ? -12.600 -4.214 0.435 1.00 98.00 86 TYR A C 1
ATOM 692 O O . TYR A 1 86 ? -12.063 -3.138 0.189 1.00 98.00 86 TYR A O 1
ATOM 700 N N . HIS A 1 87 ? -13.925 -4.380 0.391 1.00 97.19 87 HIS A N 1
ATOM 701 C CA . HIS A 1 87 ? -14.838 -3.257 0.175 1.00 97.19 87 HIS A CA 1
ATOM 702 C C . HIS A 1 87 ? -14.747 -2.232 1.308 1.00 97.19 87 HIS A C 1
ATOM 704 O O . HIS A 1 87 ? -14.604 -1.046 1.033 1.00 97.19 87 HIS A O 1
ATOM 710 N N . ARG A 1 88 ? -14.709 -2.688 2.564 1.00 97.00 88 ARG A N 1
ATOM 711 C CA . ARG A 1 88 ? -14.562 -1.805 3.732 1.00 97.00 88 ARG A CA 1
ATOM 712 C C . ARG A 1 88 ? -13.202 -1.109 3.769 1.00 97.00 88 ARG A C 1
ATOM 714 O O . ARG A 1 88 ? -13.128 0.093 3.996 1.00 97.00 88 ARG A O 1
ATOM 721 N N . ILE A 1 89 ? -12.124 -1.833 3.450 1.00 97.62 89 ILE A N 1
ATOM 722 C CA . ILE A 1 89 ? -10.793 -1.222 3.296 1.00 97.62 89 ILE A CA 1
ATOM 723 C C . ILE A 1 89 ? -10.817 -0.166 2.183 1.00 97.62 89 ILE A C 1
ATOM 725 O O . ILE A 1 89 ? -10.264 0.914 2.364 1.00 97.62 89 ILE A O 1
ATOM 729 N N . ALA A 1 90 ? -11.460 -0.453 1.046 1.00 97.00 90 ALA A N 1
ATOM 730 C CA . ALA A 1 90 ? -11.548 0.472 -0.082 1.00 97.00 90 ALA A CA 1
ATOM 731 C C . ALA A 1 90 ? -12.321 1.755 0.262 1.00 97.00 90 ALA A C 1
ATOM 733 O O . ALA A 1 90 ? -11.902 2.830 -0.159 1.00 97.00 90 ALA A O 1
ATOM 734 N N . GLU A 1 91 ? -13.393 1.665 1.053 1.00 96.75 91 GLU A N 1
ATOM 735 C CA . GLU A 1 91 ? -14.137 2.830 1.560 1.00 96.75 91 GLU A CA 1
ATOM 736 C C . GLU A 1 91 ? -13.269 3.749 2.432 1.00 96.75 91 GLU A C 1
ATOM 738 O O . GLU A 1 91 ? -13.464 4.964 2.438 1.00 96.75 91 GLU A O 1
ATOM 743 N N . ALA A 1 92 ? -12.275 3.188 3.124 1.00 96.50 92 ALA A N 1
ATOM 744 C CA . ALA A 1 92 ? -11.326 3.944 3.932 1.00 96.50 92 ALA A CA 1
ATOM 745 C C . ALA A 1 92 ? -10.169 4.561 3.127 1.00 96.50 92 ALA A C 1
ATOM 747 O O . ALA A 1 92 ? -9.416 5.366 3.680 1.00 96.50 92 ALA A O 1
ATOM 748 N N . ILE A 1 93 ? -9.994 4.209 1.846 1.00 96.62 93 ILE A N 1
ATOM 749 C CA . ILE A 1 93 ? -8.965 4.810 0.990 1.00 9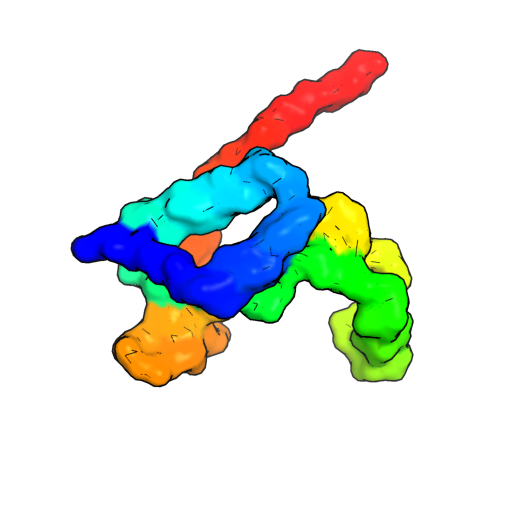6.62 93 ILE A CA 1
ATOM 750 C C . ILE A 1 93 ? -9.420 6.220 0.584 1.00 96.62 93 ILE A C 1
ATOM 752 O O . ILE A 1 93 ? -10.369 6.352 -0.193 1.00 96.62 93 ILE A O 1
ATOM 756 N N . PRO A 1 94 ? -8.748 7.294 1.044 1.00 91.12 94 PRO A N 1
ATOM 757 C CA . PRO A 1 94 ? -9.101 8.637 0.613 1.00 91.12 94 PRO A CA 1
ATOM 758 C C . PRO A 1 94 ? -8.828 8.809 -0.890 1.00 91.12 94 PRO A C 1
ATOM 760 O O . PRO A 1 94 ? -7.925 8.164 -1.438 1.00 91.12 94 PRO A O 1
ATOM 763 N N . PRO A 1 95 ? -9.570 9.699 -1.572 1.00 85.88 95 PRO A N 1
ATOM 764 C CA . PRO A 1 95 ? -9.315 9.988 -2.973 1.00 85.88 95 PRO A CA 1
ATOM 765 C C . PRO A 1 95 ? -7.867 10.448 -3.156 1.00 85.88 95 PRO A C 1
ATOM 767 O O . PRO A 1 95 ? -7.344 11.261 -2.390 1.00 85.88 95 PRO A O 1
ATOM 770 N N . GLY A 1 96 ? -7.216 9.915 -4.189 1.00 74.62 96 GLY A N 1
ATOM 771 C CA . GLY A 1 96 ? -5.888 10.372 -4.573 1.00 74.62 96 GLY A CA 1
ATOM 772 C C . GLY A 1 96 ? -5.903 11.829 -5.042 1.00 74.62 96 GLY A C 1
ATOM 773 O O . GLY A 1 96 ? -6.968 12.368 -5.360 1.00 74.62 96 GLY A O 1
ATOM 774 N N . PRO A 1 97 ? -4.731 12.479 -5.126 1.00 72.88 97 PRO A N 1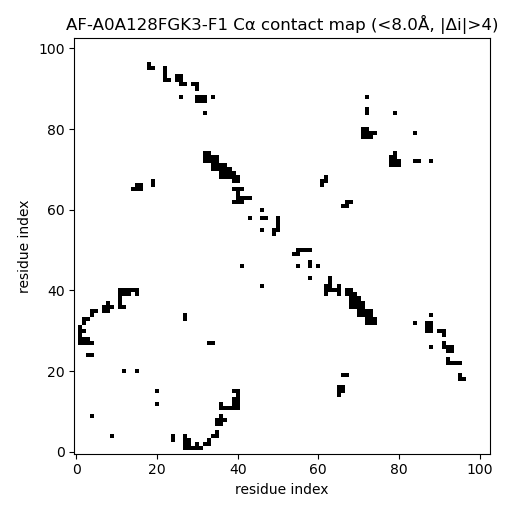
ATOM 775 C CA . PRO A 1 97 ? -4.644 13.807 -5.711 1.00 72.88 97 PRO A CA 1
ATOM 776 C C . PRO A 1 97 ? -5.250 13.783 -7.117 1.00 72.88 97 PRO A C 1
ATOM 778 O O . PRO A 1 97 ? -4.878 12.962 -7.959 1.00 72.88 97 PRO A O 1
ATOM 781 N N . THR A 1 98 ? -6.199 14.681 -7.373 1.00 59.62 98 THR A N 1
ATOM 782 C CA . THR A 1 98 ? -6.763 14.859 -8.707 1.00 59.62 98 THR A CA 1
ATOM 783 C C . THR A 1 98 ? -5.659 15.388 -9.611 1.00 59.62 98 THR A C 1
ATOM 785 O O . THR A 1 98 ? -5.266 16.552 -9.510 1.00 59.62 98 THR A O 1
ATOM 788 N N . HIS A 1 99 ? -5.138 14.548 -10.502 1.00 54.38 99 HIS A N 1
ATOM 789 C CA . HIS A 1 99 ? -4.379 15.057 -11.632 1.00 54.38 99 HIS A CA 1
ATOM 790 C C . HIS A 1 99 ? -5.363 15.819 -12.518 1.00 54.38 99 HIS A C 1
ATOM 792 O O . HIS A 1 99 ? -6.191 15.205 -13.190 1.00 54.38 99 HIS A O 1
ATOM 798 N N . SER A 1 100 ? -5.292 17.155 -12.508 1.00 41.31 100 SER A N 1
ATOM 799 C CA . SER A 1 100 ? -5.868 17.932 -13.606 1.00 41.31 100 SER A CA 1
ATOM 800 C C . SER A 1 100 ? -5.296 17.362 -14.901 1.00 41.31 100 SER A C 1
ATOM 802 O O . SER A 1 100 ? -4.069 17.228 -14.987 1.00 41.31 100 SER A O 1
ATOM 804 N N . PRO A 1 101 ? -6.132 16.993 -15.887 1.00 40.47 101 PRO A N 1
ATOM 805 C CA . PRO A 1 101 ? -5.612 16.589 -17.180 1.00 40.47 101 PRO A CA 1
ATOM 806 C C . PRO A 1 101 ? -4.735 17.732 -17.693 1.00 40.47 101 PRO A C 1
ATOM 808 O O . PRO A 1 101 ? -5.146 18.896 -17.669 1.00 40.47 101 PRO A O 1
ATOM 811 N N . ALA A 1 102 ? -3.496 17.408 -18.066 1.00 45.91 102 ALA A N 1
ATOM 812 C CA . ALA A 1 102 ? -2.628 18.361 -18.737 1.00 45.91 102 ALA A CA 1
ATOM 813 C C . ALA A 1 102 ? -3.389 18.903 -19.957 1.00 45.91 102 ALA A C 1
ATOM 815 O O . ALA A 1 102 ? -3.940 18.114 -20.727 1.00 45.91 102 ALA A O 1
ATOM 816 N N . LYS A 1 103 ? -3.492 20.234 -20.044 1.00 39.03 103 LYS A N 1
ATOM 817 C CA . LYS A 1 103 ? -4.044 20.932 -21.210 1.00 39.03 103 LYS A CA 1
ATOM 818 C C . LYS A 1 103 ? -3.255 20.600 -22.468 1.00 39.03 103 LYS A C 1
ATOM 820 O O . LYS A 1 103 ? -2.017 20.463 -22.349 1.00 39.03 103 LYS A O 1
#

pLDDT: mean 93.34, std 12.82, range [39.03, 98.62]

Sequence (103 aa):
MSFRLGSRSRHRLEGLPSHLVQIVEHAITLSDIDFTVLEGLRSTRRQRQLAHQGASQTLRSRHLPGHAVDLGAWVGDELRWDWPLYHRIAEAIPPGPTHSPAK

Nearest PDB structures (foldseek):
  5opz-assembly2_B  TM=9.418E-01  e=6.728E-09  Serratia marcescens
  8q2g-assembly1_A  TM=9.032E-01  e=6.527E-06  Escherichia phage ECD7
  2mxz-assembly1_A  TM=7.380E-01  e=1.265E-05  Tequintavirus T5
  8p3a-assembly1_A  TM=7.025E-01  e=1.121E-04  Escherichia phage T5

InterPro domains:
  IPR009045 Peptidase M74/Hedgehog-like, zinc-binding domain superfamily [G3DSA:3.30.1380.10] (5-95)
  IPR009045 Peptidase M74/Hedgehog-like, zinc-binding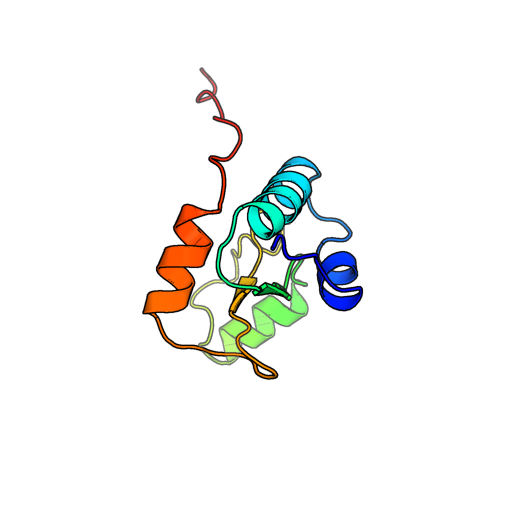 domain superfamily [SSF55166] (4-91)

Radius of gyration: 14.73 Å; Cα contacts (8 Å, |Δi|>4): 146; chains: 1; bounding box: 29×39×39 Å

Secondary structure (DSSP, 8-state):
------HHHHHHHTTS-HHHHHHHHHHHHH-SSEEEEEESS--HHHHHHHHHTTS-S-S--TTTTT---EEEEEETTEEE--HHHHHHHHHTSPPPP--PPP-

Foldseek 3Di:
DAAAEDPQQVVQLPPADPLVVVLLRQLSRQFPWHKGWPHFADDLVRLVVCCVVVVDVDSDDCSPNRNDIDMFTDDDHDTDDPPVSVVRSVVSRDDGPDDDPDD

Organism: NCBI:txid646534

Mean predicted aligned error: 3.98 Å

Solvent-accessible surface area (backbone atoms only — not comparable to full-atom values): 6115 Å² total; per-residue (Å²): 132,68,46,73,74,51,72,68,26,55,61,35,45,56,90,40,51,66,70,61,48,52,38,55,65,48,16,38,49,63,15,93,54,44,59,43,50,76,43,24,67,44,52,72,67,56,40,50,50,33,33,75,71,66,78,30,98,56,83,86,52,52,23,60,83,29,74,41,71,42,76,40,41,40,57,97,93,43,84,49,84,58,67,74,55,55,54,52,44,52,71,25,48,60,83,70,85,81,75,73,76,82,128